Protein AF-A0A354V202-F1 (afdb_monomer_lite)

Sequence (113 aa):
MMKPSIPHPLRVAAVTTPAVGIFWCVGEVLVIDRSTLDQAETYGDCITLAAGHYERWPEWQALGTARLVAKLYPGCSSSTEYDEWPSGRVVFETPAPHASAPIAALEPHRRCP

Structure (mmCIF, N/CA/C/O backbone):
data_AF-A0A354V202-F1
#
_entry.id   AF-A0A354V202-F1
#
loop_
_atom_site.group_PDB
_atom_site.id
_atom_site.type_symbol
_atom_site.label_atom_id
_atom_site.label_alt_id
_atom_site.label_comp_id
_atom_site.label_asym_id
_atom_site.label_entity_id
_atom_site.label_seq_id
_atom_site.pdbx_PDB_ins_code
_atom_site.Cartn_x
_atom_site.Cartn_y
_atom_site.Cartn_z
_atom_site.occupancy
_atom_site.B_iso_or_equiv
_atom_site.auth_seq_id
_atom_site.auth_comp_id
_atom_site.auth_asym_id
_atom_site.auth_atom_id
_atom_site.pdbx_PDB_model_num
ATOM 1 N N . MET A 1 1 ? 23.931 -37.905 18.016 1.00 53.06 1 MET A N 1
ATOM 2 C CA . MET A 1 1 ? 24.558 -36.615 18.380 1.00 53.06 1 MET A CA 1
ATOM 3 C C . MET A 1 1 ? 23.654 -35.491 17.875 1.00 53.06 1 MET A C 1
ATOM 5 O O . MET A 1 1 ? 23.683 -35.202 16.688 1.00 53.06 1 MET A O 1
ATOM 9 N N . MET A 1 2 ? 22.773 -34.941 18.717 1.00 46.78 2 MET A N 1
ATOM 10 C CA . MET A 1 2 ? 21.887 -33.830 18.331 1.00 46.78 2 MET A CA 1
ATOM 11 C C . MET A 1 2 ? 22.617 -32.505 18.573 1.00 46.78 2 MET A C 1
ATOM 13 O O . MET A 1 2 ? 23.112 -32.274 19.674 1.00 46.78 2 MET A O 1
ATOM 17 N N . LYS A 1 3 ? 22.734 -31.661 17.542 1.00 41.41 3 LYS A N 1
ATOM 18 C CA . LYS A 1 3 ? 23.254 -30.293 17.686 1.00 41.41 3 LYS A CA 1
ATOM 19 C C . LYS A 1 3 ? 22.207 -29.449 18.426 1.00 41.41 3 LYS A C 1
ATOM 21 O O . LYS A 1 3 ? 21.048 -29.481 18.013 1.00 41.41 3 LYS A O 1
ATOM 26 N N . PRO A 1 4 ? 22.570 -28.692 19.473 1.00 48.41 4 PRO A N 1
ATOM 27 C CA . PRO A 1 4 ? 21.633 -27.770 20.097 1.00 48.41 4 PRO A CA 1
ATOM 28 C C . PRO A 1 4 ? 21.285 -26.653 19.105 1.00 48.41 4 PRO A C 1
ATOM 30 O O . PRO A 1 4 ? 22.169 -25.986 18.568 1.00 48.41 4 PRO A O 1
ATOM 33 N N . SER A 1 5 ? 19.989 -26.474 18.845 1.00 58.06 5 SER A N 1
ATOM 34 C CA . SER A 1 5 ? 19.469 -25.324 18.108 1.00 58.06 5 SER A CA 1
ATOM 35 C C . SER A 1 5 ? 19.579 -24.098 19.008 1.00 58.06 5 SER A C 1
ATOM 37 O O . SER A 1 5 ? 18.887 -24.010 20.020 1.00 58.06 5 SER A O 1
ATOM 39 N N . ILE A 1 6 ? 20.466 -23.168 18.662 1.00 61.19 6 ILE A N 1
ATOM 40 C CA . ILE A 1 6 ? 20.561 -21.869 19.333 1.00 61.19 6 ILE A CA 1
ATOM 41 C C . ILE A 1 6 ? 19.272 -21.105 18.992 1.00 61.19 6 ILE A C 1
ATOM 43 O O . ILE A 1 6 ? 19.010 -20.903 17.803 1.00 61.19 6 ILE A O 1
ATOM 47 N N . PRO A 1 7 ? 18.439 -20.700 19.969 1.00 55.78 7 PRO A N 1
ATOM 48 C CA . PRO A 1 7 ? 17.296 -19.850 19.676 1.00 55.78 7 PRO A CA 1
ATOM 49 C C . PRO A 1 7 ? 17.814 -18.543 19.076 1.00 55.78 7 PRO A C 1
ATOM 51 O O . PRO A 1 7 ? 18.656 -17.863 19.665 1.00 55.78 7 PRO A O 1
ATOM 54 N N . HIS A 1 8 ? 17.339 -18.224 17.872 1.00 55.88 8 HIS A N 1
ATOM 55 C CA . HIS A 1 8 ? 17.620 -16.948 17.230 1.00 55.88 8 HIS A CA 1
ATOM 56 C C . HIS A 1 8 ? 17.137 -15.851 18.191 1.00 55.88 8 HIS A C 1
ATOM 58 O O . HIS A 1 8 ? 15.967 -15.901 18.586 1.00 55.88 8 HIS A O 1
ATOM 64 N N . PRO A 1 9 ? 17.993 -14.914 18.640 1.00 56.72 9 PRO A N 1
ATOM 65 C CA . PRO A 1 9 ? 17.546 -13.872 19.548 1.00 56.72 9 PRO A CA 1
ATOM 66 C C . PRO A 1 9 ? 16.407 -13.125 18.858 1.00 56.72 9 PRO A C 1
ATOM 68 O O . PRO A 1 9 ? 16.578 -12.616 17.748 1.00 56.72 9 PRO A O 1
ATOM 71 N N . LEU A 1 10 ? 15.234 -13.106 19.495 1.00 57.03 10 LEU A N 1
ATOM 72 C CA . LEU A 1 10 ? 14.128 -12.263 19.066 1.00 57.03 10 LEU A CA 1
ATOM 73 C C . LEU A 1 10 ? 14.659 -10.833 19.076 1.00 57.03 10 LEU A C 1
ATOM 75 O O . LEU A 1 10 ? 14.900 -10.243 20.129 1.00 57.03 10 LEU A O 1
ATOM 79 N N . ARG A 1 11 ? 14.937 -10.309 17.884 1.00 64.31 11 ARG A N 1
ATOM 80 C CA . ARG A 1 11 ? 15.352 -8.928 17.696 1.00 64.31 11 ARG A CA 1
ATOM 81 C C . ARG A 1 11 ? 14.225 -8.075 18.271 1.00 64.31 11 ARG A C 1
ATOM 83 O O . ARG A 1 11 ? 13.099 -8.167 17.789 1.00 64.31 11 ARG A O 1
ATOM 90 N N . VAL A 1 12 ? 14.512 -7.286 19.309 1.00 55.22 12 VAL A N 1
ATOM 91 C CA . VAL A 1 12 ? 13.571 -6.277 19.810 1.00 55.22 12 VAL A CA 1
ATOM 92 C C . VAL A 1 12 ? 13.365 -5.298 18.661 1.00 55.22 12 VAL A C 1
ATOM 94 O O . VAL A 1 12 ? 14.224 -4.463 18.374 1.00 55.22 12 VAL A O 1
ATOM 97 N N . ALA A 1 13 ? 12.276 -5.487 17.919 1.00 61.28 13 ALA A N 1
ATOM 98 C CA . ALA A 1 13 ? 11.864 -4.555 16.892 1.00 61.28 13 ALA A CA 1
ATOM 99 C C . ALA A 1 13 ? 11.627 -3.205 17.574 1.00 61.28 13 ALA A C 1
ATOM 101 O O . ALA A 1 13 ? 11.018 -3.146 18.644 1.00 61.28 13 ALA A O 1
ATOM 102 N N . ALA A 1 14 ? 12.143 -2.126 16.984 1.00 65.25 14 ALA A N 1
ATOM 103 C CA . ALA A 1 14 ? 11.818 -0.783 17.442 1.00 65.25 14 ALA A CA 1
ATOM 104 C C . ALA A 1 14 ? 10.290 -0.631 17.511 1.00 65.25 14 ALA A C 1
ATOM 106 O O . ALA A 1 14 ? 9.581 -1.173 16.658 1.00 65.25 14 ALA A O 1
ATOM 107 N N . VAL A 1 15 ? 9.785 0.089 18.517 1.00 60.84 15 VAL A N 1
ATOM 108 C CA . VAL A 1 15 ? 8.351 0.386 18.616 1.00 60.84 15 VAL A CA 1
ATOM 109 C C . VAL A 1 15 ? 7.963 1.160 17.360 1.00 60.84 15 VAL A C 1
ATOM 111 O O . VAL A 1 15 ? 8.387 2.297 17.164 1.00 60.84 15 VAL A O 1
ATOM 114 N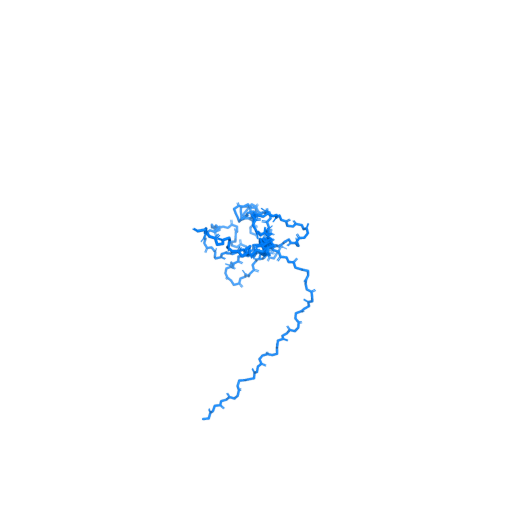 N . THR A 1 16 ? 7.210 0.512 16.478 1.00 76.94 16 THR A N 1
ATOM 115 C CA . THR A 1 16 ? 6.675 1.129 15.267 1.00 76.94 16 THR A CA 1
ATOM 116 C C . THR A 1 16 ? 5.218 1.473 15.511 1.00 76.94 16 THR A C 1
ATOM 118 O O . THR A 1 16 ? 4.491 0.706 16.144 1.00 76.94 16 THR A O 1
ATOM 121 N N . THR A 1 17 ? 4.782 2.634 15.020 1.00 88.88 17 THR A N 1
ATOM 122 C CA . THR A 1 17 ? 3.362 2.989 15.029 1.00 88.88 17 THR A CA 1
ATOM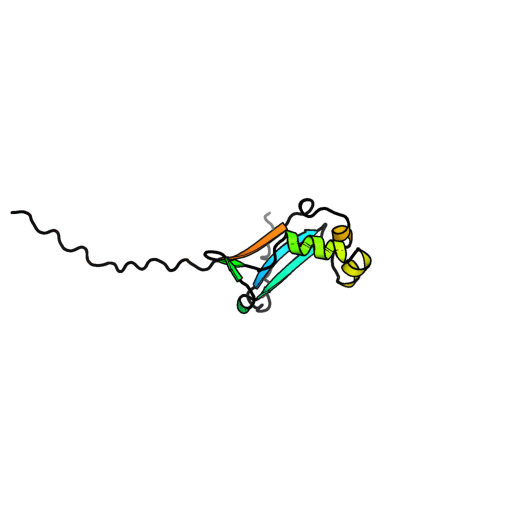 123 C C . THR A 1 17 ? 2.574 1.902 14.290 1.00 88.88 17 THR A C 1
ATOM 125 O O . THR A 1 17 ? 2.964 1.555 13.160 1.00 88.88 17 THR A O 1
ATOM 128 N N . PRO A 1 18 ? 1.492 1.367 14.891 1.00 91.62 18 PRO A N 1
ATOM 129 C CA . PRO A 1 18 ? 0.616 0.410 14.231 1.00 91.62 18 PRO A CA 1
ATOM 130 C C . PRO A 1 18 ? 0.124 0.946 12.886 1.00 91.62 18 PRO A C 1
ATOM 132 O O . PRO A 1 18 ? -0.182 2.133 12.746 1.00 91.62 18 PRO A O 1
ATOM 135 N N . ALA A 1 19 ? 0.076 0.074 11.887 1.00 94.31 19 ALA A N 1
ATOM 136 C CA . ALA A 1 19 ? -0.298 0.444 10.533 1.00 94.31 19 ALA A CA 1
ATOM 137 C C . ALA A 1 19 ? -0.931 -0.722 9.790 1.00 94.31 19 ALA A C 1
ATOM 139 O O . ALA A 1 19 ? -0.668 -1.889 10.082 1.00 94.31 19 ALA A O 1
ATOM 140 N N . VAL A 1 20 ? -1.715 -0.352 8.790 1.00 95.50 20 VAL A N 1
ATOM 141 C CA . VAL A 1 20 ? -2.352 -1.241 7.822 1.00 95.50 20 VAL A CA 1
ATOM 142 C C . VAL A 1 20 ? -1.833 -0.894 6.437 1.00 95.50 20 VAL A C 1
ATOM 144 O O . VAL A 1 20 ? -1.257 0.178 6.227 1.00 95.50 20 VAL A O 1
ATOM 147 N N . GLY A 1 21 ? -1.993 -1.801 5.483 1.00 94.62 21 GLY A N 1
ATOM 148 C CA . GLY A 1 21 ? -1.382 -1.587 4.184 1.00 94.62 21 GLY A CA 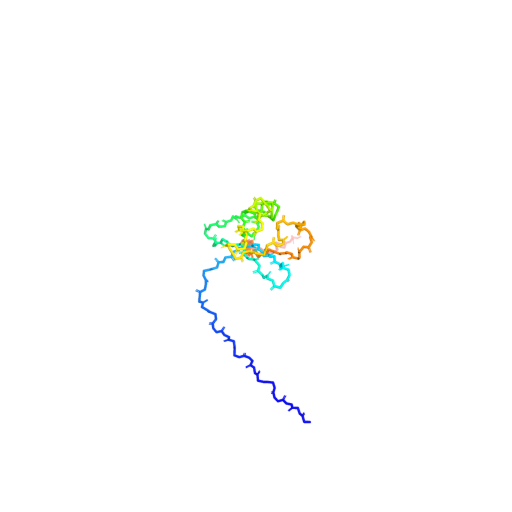1
ATOM 149 C C . GLY A 1 21 ? -1.520 -2.740 3.220 1.00 94.62 21 GLY A C 1
ATOM 150 O O . GLY A 1 21 ? -2.055 -3.800 3.544 1.00 94.62 21 GLY A O 1
ATOM 151 N N . ILE A 1 22 ? -0.988 -2.508 2.033 1.00 93.62 22 ILE A N 1
ATOM 152 C CA . ILE A 1 22 ? -0.834 -3.502 0.986 1.00 93.62 22 ILE A CA 1
ATOM 153 C C . ILE A 1 22 ? 0.650 -3.811 0.853 1.00 93.62 22 ILE A C 1
ATOM 155 O O . ILE A 1 22 ? 1.502 -2.925 0.969 1.00 93.62 22 ILE A O 1
ATOM 159 N N . PHE A 1 23 ? 0.959 -5.072 0.591 1.00 93.69 23 PHE A N 1
ATOM 160 C CA . PHE A 1 23 ? 2.296 -5.480 0.211 1.00 93.69 23 PHE A CA 1
ATOM 161 C C . PHE A 1 23 ? 2.278 -6.308 -1.070 1.00 93.69 23 PHE A C 1
ATOM 163 O O . PHE A 1 23 ? 1.325 -7.034 -1.354 1.00 93.69 23 PHE A O 1
ATOM 170 N N . TRP A 1 24 ? 3.373 -6.214 -1.815 1.00 93.38 24 TRP A N 1
ATOM 171 C CA . TRP A 1 24 ? 3.633 -6.985 -3.025 1.00 93.38 24 TRP A CA 1
ATOM 172 C C . TRP A 1 24 ? 5.028 -7.589 -2.929 1.00 93.38 24 TRP A C 1
ATOM 174 O O . TRP A 1 24 ? 5.966 -6.906 -2.514 1.00 93.38 24 TRP A O 1
ATOM 184 N N . CYS A 1 25 ? 5.180 -8.845 -3.337 1.00 94.12 25 CYS A N 1
ATOM 185 C CA . CYS A 1 25 ? 6.497 -9.426 -3.566 1.00 94.12 25 CYS A CA 1
ATOM 186 C C . CYS A 1 25 ? 6.779 -9.396 -5.069 1.00 94.12 25 CYS A C 1
ATOM 188 O O . CYS A 1 25 ? 6.196 -10.165 -5.831 1.00 94.12 25 CYS A O 1
ATOM 190 N N . VAL A 1 26 ? 7.645 -8.477 -5.491 1.00 92.38 26 VAL A N 1
ATOM 191 C CA . VAL A 1 26 ? 8.007 -8.272 -6.895 1.00 92.38 26 VAL A CA 1
ATOM 192 C C . VAL A 1 26 ? 9.450 -8.731 -7.084 1.00 92.38 26 VAL A C 1
ATOM 194 O O . VAL A 1 26 ? 10.399 -8.073 -6.652 1.00 92.38 26 VAL A O 1
ATOM 197 N N . GLY A 1 27 ? 9.621 -9.901 -7.692 1.00 88.81 27 GLY A N 1
ATOM 198 C CA . GLY A 1 27 ? 10.890 -10.624 -7.691 1.00 88.81 27 GLY A CA 1
ATOM 199 C C . GLY A 1 27 ? 11.298 -10.984 -6.261 1.00 88.81 27 GLY A C 1
ATOM 200 O O . GLY A 1 27 ? 10.560 -11.664 -5.556 1.00 88.81 27 GLY A O 1
ATOM 201 N N . GLU A 1 28 ? 12.459 -10.496 -5.824 1.00 89.31 28 GLU A N 1
ATOM 202 C CA . GLU A 1 28 ? 12.957 -10.660 -4.446 1.00 89.31 28 GLU A CA 1
ATOM 203 C C . GLU A 1 28 ? 12.726 -9.411 -3.572 1.00 89.31 28 GLU A C 1
ATOM 205 O O . GLU A 1 28 ? 13.259 -9.306 -2.467 1.00 89.31 28 GLU A O 1
ATOM 210 N N . VAL A 1 29 ? 11.950 -8.436 -4.059 1.00 91.19 29 VAL A N 1
ATOM 211 C CA . VAL A 1 29 ? 11.717 -7.160 -3.374 1.00 91.19 29 VAL A CA 1
ATOM 212 C C . VAL A 1 29 ? 10.317 -7.129 -2.767 1.00 91.19 29 VAL A C 1
ATOM 214 O O . VAL A 1 29 ? 9.316 -7.232 -3.475 1.00 91.19 29 VAL A O 1
ATOM 217 N N . LEU A 1 30 ? 10.249 -6.917 -1.449 1.00 92.44 30 LEU A N 1
ATOM 218 C CA . LEU A 1 30 ? 8.999 -6.651 -0.741 1.00 92.44 30 LEU A CA 1
ATOM 219 C C . LEU A 1 30 ? 8.686 -5.153 -0.788 1.00 92.44 30 LEU A C 1
ATOM 221 O O . LEU A 1 30 ? 9.371 -4.344 -0.159 1.00 92.44 30 LEU A O 1
ATOM 225 N N . VAL A 1 31 ? 7.632 -4.794 -1.511 1.00 91.81 31 VAL A N 1
ATOM 226 C CA . VAL A 1 31 ? 7.122 -3.424 -1.583 1.00 91.81 31 VAL A CA 1
ATOM 227 C C . VAL A 1 31 ? 5.956 -3.281 -0.617 1.00 91.81 31 VAL A C 1
ATOM 229 O O . VAL A 1 31 ? 5.057 -4.118 -0.619 1.00 91.81 31 VAL A O 1
ATOM 232 N N . ILE A 1 32 ? 5.967 -2.230 0.207 1.00 92.06 32 ILE A N 1
ATOM 233 C CA . ILE A 1 32 ? 4.944 -1.983 1.229 1.00 92.06 32 ILE A CA 1
ATOM 234 C C . ILE A 1 32 ? 4.394 -0.571 1.051 1.00 92.06 32 ILE A C 1
ATOM 236 O O . ILE A 1 32 ? 5.132 0.405 1.169 1.00 92.06 32 ILE A O 1
ATOM 240 N N . ASP A 1 33 ? 3.087 -0.480 0.841 1.00 91.19 33 ASP A N 1
ATOM 241 C CA . ASP A 1 33 ? 2.321 0.756 0.939 1.00 91.19 33 ASP A CA 1
ATOM 242 C C . ASP A 1 33 ? 1.492 0.704 2.222 1.00 91.19 33 ASP A C 1
ATOM 244 O O . ASP A 1 33 ? 0.693 -0.212 2.418 1.00 91.19 33 ASP A O 1
ATOM 248 N N . ARG A 1 34 ? 1.726 1.644 3.140 1.00 93.25 34 ARG A N 1
ATOM 249 C CA . ARG A 1 34 ? 1.137 1.619 4.485 1.00 93.25 34 ARG A CA 1
ATOM 250 C C . ARG A 1 34 ? 0.619 2.981 4.909 1.00 93.25 34 ARG A C 1
ATOM 252 O O . ARG A 1 34 ? 1.207 4.005 4.579 1.00 93.25 34 ARG A O 1
ATOM 259 N N . SER A 1 35 ? -0.417 2.951 5.737 1.00 92.69 35 SER A N 1
ATOM 260 C CA . SER A 1 35 ? -0.971 4.102 6.446 1.00 92.69 35 SER A CA 1
ATOM 261 C C . SER A 1 35 ? -1.085 3.766 7.933 1.00 92.69 35 SER A C 1
ATOM 263 O O . SER A 1 35 ? -1.309 2.607 8.300 1.00 92.69 35 SER A O 1
ATOM 265 N N . THR A 1 36 ? -0.867 4.747 8.806 1.00 94.19 36 THR A N 1
ATOM 266 C CA . THR A 1 36 ? -1.072 4.566 10.249 1.00 94.19 36 THR A CA 1
ATOM 267 C C . THR A 1 36 ? -2.559 4.408 10.561 1.00 94.19 36 THR A C 1
ATOM 269 O O . THR A 1 36 ? -3.410 4.803 9.768 1.00 94.19 36 THR A O 1
ATOM 272 N N . LEU A 1 37 ? -2.898 3.799 11.704 1.00 93.25 37 LEU A N 1
ATOM 273 C CA . LEU A 1 37 ? -4.305 3.509 12.029 1.00 93.25 37 LEU A CA 1
ATOM 274 C C . LEU A 1 37 ? -5.196 4.762 12.086 1.00 93.25 37 LEU A C 1
ATOM 276 O O . LEU A 1 37 ? -6.375 4.670 11.771 1.00 93.25 37 LEU A O 1
ATOM 280 N N . ASP A 1 38 ? -4.646 5.920 12.454 1.00 91.88 38 ASP A N 1
ATOM 281 C CA . ASP A 1 38 ? -5.345 7.212 12.498 1.00 91.88 38 ASP A CA 1
ATOM 282 C C . ASP A 1 38 ? -5.607 7.824 11.111 1.00 91.88 38 ASP A C 1
ATOM 284 O O . ASP A 1 38 ? -6.471 8.684 10.971 1.00 91.88 38 ASP A O 1
ATOM 288 N N . GLN A 1 39 ? -4.873 7.376 10.091 1.00 92.62 39 GLN A N 1
ATOM 289 C CA . GLN A 1 39 ? -4.988 7.813 8.695 1.00 92.62 39 GLN A CA 1
ATOM 290 C C . GLN A 1 39 ? -5.644 6.750 7.800 1.00 92.62 39 GLN A C 1
ATOM 292 O O . GLN A 1 39 ? -5.728 6.918 6.582 1.00 92.62 39 GLN A O 1
ATOM 297 N N . ALA A 1 40 ? -6.017 5.612 8.377 1.00 93.88 40 ALA A N 1
ATOM 298 C CA . ALA A 1 40 ? -6.633 4.495 7.684 1.00 93.88 40 ALA A CA 1
ATOM 299 C C . ALA A 1 40 ? -8.166 4.589 7.733 1.00 93.88 40 ALA A C 1
ATOM 301 O O . ALA A 1 40 ? -8.737 5.388 8.473 1.00 93.88 40 ALA A O 1
ATOM 302 N N . GLU A 1 41 ? -8.838 3.759 6.939 1.00 93.38 41 GLU A N 1
ATOM 303 C CA . GLU A 1 41 ? -10.294 3.768 6.806 1.00 93.38 41 GLU A CA 1
ATOM 304 C C . GLU A 1 41 ? -10.928 2.534 7.442 1.00 93.38 41 GLU A C 1
ATOM 306 O O . GLU A 1 41 ? -10.348 1.448 7.458 1.00 93.38 41 GLU A O 1
ATOM 311 N N . THR A 1 42 ? -12.148 2.688 7.953 1.00 93.25 42 THR A N 1
ATOM 312 C CA . THR A 1 42 ? -12.955 1.565 8.436 1.00 93.25 42 THR A CA 1
ATOM 313 C C . THR A 1 42 ? -13.604 0.834 7.263 1.00 93.25 42 THR A C 1
ATOM 315 O O . THR A 1 42 ? -14.207 1.451 6.387 1.00 93.25 42 THR A O 1
ATOM 318 N N . TYR A 1 43 ? -13.536 -0.492 7.283 1.00 89.62 43 TYR A N 1
ATOM 319 C CA . TYR A 1 43 ? -14.179 -1.385 6.333 1.00 89.62 43 TYR A CA 1
ATOM 320 C C . TYR A 1 43 ? -14.850 -2.540 7.088 1.00 89.62 43 TYR A C 1
ATOM 322 O O . TYR A 1 43 ? -14.200 -3.504 7.486 1.00 89.62 43 TYR A O 1
ATOM 330 N N . GLY A 1 44 ? -16.162 -2.433 7.317 1.00 90.12 44 GLY A N 1
ATOM 331 C CA . GLY A 1 44 ? -16.884 -3.388 8.165 1.00 90.12 44 GLY A CA 1
ATOM 332 C C . GLY A 1 44 ? -16.302 -3.418 9.581 1.00 90.12 44 GLY A C 1
ATOM 333 O O . GLY A 1 44 ? -16.179 -2.371 10.213 1.00 90.12 44 GLY A O 1
ATOM 334 N N . ASP A 1 45 ? -15.902 -4.605 10.037 1.00 91.12 45 ASP A N 1
ATOM 335 C CA . ASP A 1 45 ? -15.297 -4.837 11.355 1.00 91.12 45 ASP A CA 1
ATOM 336 C C . ASP A 1 45 ? -13.755 -4.773 11.330 1.00 91.12 45 ASP A C 1
ATOM 338 O O . ASP A 1 45 ? -13.076 -5.372 12.167 1.00 91.12 45 ASP A O 1
ATOM 342 N N . CYS A 1 46 ? -13.154 -4.080 10.359 1.00 93.00 46 CYS A N 1
ATOM 343 C CA . CYS A 1 46 ? -11.712 -3.852 10.340 1.00 93.00 46 CYS A CA 1
ATOM 344 C C . CYS A 1 46 ? -11.332 -2.432 9.911 1.00 93.00 46 CYS A C 1
ATOM 346 O O . CYS A 1 46 ? -12.124 -1.682 9.349 1.00 93.00 46 CYS A O 1
ATOM 348 N N . ILE A 1 47 ? -10.087 -2.059 10.190 1.00 94.06 47 ILE A N 1
ATOM 349 C CA . ILE A 1 47 ? -9.420 -0.866 9.675 1.00 94.06 47 ILE A CA 1
ATOM 350 C C . ILE A 1 47 ? -8.468 -1.318 8.562 1.00 94.06 47 ILE A C 1
ATOM 352 O O . ILE A 1 47 ? -7.722 -2.291 8.717 1.00 94.06 47 ILE A O 1
ATOM 356 N N . THR A 1 48 ? -8.487 -0.629 7.425 1.00 94.56 48 THR A N 1
ATOM 357 C CA . THR A 1 48 ? -7.716 -0.969 6.229 1.00 94.56 48 THR A CA 1
ATOM 358 C C . THR A 1 48 ? -7.171 0.272 5.528 1.00 94.56 48 THR A C 1
ATOM 360 O O . THR A 1 48 ? -7.607 1.397 5.765 1.00 94.56 48 THR A O 1
ATOM 363 N N . LEU A 1 49 ? -6.181 0.075 4.658 1.00 91.75 49 LEU A N 1
ATOM 364 C CA . LEU A 1 49 ? -5.704 1.143 3.790 1.00 91.75 49 LEU A CA 1
ATOM 365 C C . LEU A 1 49 ? -6.799 1.501 2.775 1.00 91.75 49 LEU A C 1
ATOM 367 O O . LEU A 1 49 ? -7.267 0.614 2.056 1.00 91.75 49 LEU A O 1
ATOM 371 N N . ALA A 1 50 ? -7.141 2.790 2.709 1.00 85.12 50 ALA A N 1
ATOM 372 C CA . ALA A 1 50 ? -8.132 3.354 1.791 1.00 85.12 50 ALA A CA 1
ATOM 373 C C . ALA A 1 50 ? -7.880 2.948 0.332 1.00 85.12 50 ALA A C 1
ATOM 375 O O . ALA A 1 50 ? -8.763 2.454 -0.361 1.00 85.12 50 ALA A O 1
ATOM 376 N N . ALA A 1 51 ? -6.629 3.106 -0.111 1.00 83.56 51 ALA A N 1
ATOM 377 C CA . ALA A 1 51 ? -6.243 2.817 -1.481 1.00 83.56 51 ALA A CA 1
ATOM 378 C C . ALA A 1 51 ? -6.366 1.323 -1.811 1.00 83.56 51 ALA A C 1
ATOM 380 O O . ALA A 1 51 ? -6.006 0.450 -1.013 1.00 83.56 51 ALA A O 1
ATOM 381 N N . GLY A 1 52 ? -6.845 1.029 -3.016 1.00 80.19 52 GLY A N 1
ATOM 382 C CA . GLY A 1 52 ? -6.967 -0.317 -3.567 1.00 80.19 52 GLY A CA 1
ATOM 383 C C . GLY A 1 52 ? -5.695 -0.809 -4.265 1.00 80.19 52 GLY A C 1
ATOM 384 O O . GLY A 1 52 ? -4.868 -0.028 -4.734 1.00 80.19 52 GLY A O 1
ATOM 385 N N . HIS A 1 53 ? -5.563 -2.133 -4.412 1.00 79.00 53 HIS A N 1
ATOM 386 C CA . HIS A 1 53 ? -4.486 -2.743 -5.209 1.00 79.00 53 HIS A CA 1
ATOM 387 C C . HIS A 1 53 ? -4.510 -2.249 -6.667 1.00 79.00 53 HIS A C 1
ATOM 389 O O . HIS A 1 53 ? -3.477 -1.884 -7.227 1.00 79.00 53 HIS A O 1
ATOM 395 N N . TYR A 1 54 ? -5.718 -2.170 -7.234 1.00 78.94 54 TYR A N 1
ATOM 396 C CA . TYR A 1 54 ? -5.984 -1.721 -8.602 1.00 78.94 54 TYR A CA 1
ATOM 397 C C . TYR A 1 54 ? -5.776 -0.221 -8.825 1.00 78.94 54 TYR A C 1
ATOM 399 O O . TYR A 1 54 ? -5.751 0.213 -9.968 1.00 78.94 54 TYR A O 1
ATOM 407 N N . GLU A 1 55 ? -5.615 0.571 -7.767 1.00 85.62 55 GLU A N 1
ATOM 408 C CA . GLU A 1 55 ? -5.302 1.998 -7.888 1.00 85.62 55 GLU A CA 1
ATOM 409 C C . GLU A 1 55 ? -3.786 2.209 -7.886 1.00 85.62 55 GLU A C 1
ATOM 411 O O . GLU A 1 55 ? -3.246 2.909 -8.739 1.00 85.62 55 GLU A O 1
ATOM 416 N N . ARG A 1 56 ? -3.069 1.528 -6.981 1.00 87.88 56 ARG A N 1
ATOM 417 C CA . ARG A 1 56 ? -1.620 1.716 -6.812 1.00 87.88 56 ARG A CA 1
ATOM 418 C C . ARG A 1 56 ? -0.782 1.118 -7.933 1.00 87.88 56 ARG A C 1
ATOM 420 O O . ARG A 1 56 ? 0.224 1.714 -8.315 1.00 87.88 56 ARG A O 1
ATOM 427 N N . TRP A 1 57 ? -1.178 -0.028 -8.485 1.00 89.25 57 TRP A N 1
ATOM 428 C CA . TRP A 1 57 ? -0.389 -0.662 -9.545 1.00 89.25 57 TRP A CA 1
ATOM 429 C C . TRP A 1 57 ? -0.350 0.166 -10.846 1.00 89.25 57 TRP A C 1
ATOM 431 O O . TRP A 1 57 ? 0.751 0.434 -11.337 1.00 89.25 57 TRP A O 1
ATOM 441 N N . PRO A 1 58 ? -1.483 0.675 -11.376 1.00 90.19 58 PRO A N 1
ATOM 442 C CA . PRO A 1 58 ? -1.463 1.553 -12.548 1.00 90.19 58 PRO A CA 1
ATOM 443 C C . PRO A 1 58 ? -0.709 2.866 -12.317 1.00 90.19 58 PRO A C 1
ATOM 445 O O . PRO A 1 58 ? -0.034 3.355 -13.223 1.00 90.19 58 PRO A O 1
ATOM 448 N N . GLU A 1 59 ? -0.761 3.430 -11.105 1.00 90.38 59 GLU A N 1
ATOM 449 C CA . GLU A 1 59 ? 0.046 4.604 -10.751 1.00 90.38 59 GLU A CA 1
ATOM 450 C C . GLU A 1 59 ? 1.547 4.320 -10.890 1.00 90.38 59 GLU A C 1
ATOM 452 O O . GLU A 1 59 ? 2.294 5.154 -11.405 1.00 90.38 59 GLU A O 1
ATOM 457 N N . TRP A 1 60 ? 2.006 3.139 -10.468 1.00 89.62 60 TRP A N 1
ATOM 458 C CA . TRP A 1 60 ? 3.403 2.732 -10.622 1.00 89.62 60 TRP A CA 1
ATOM 459 C C . TRP A 1 60 ? 3.776 2.502 -12.082 1.00 89.62 60 TRP A C 1
ATOM 461 O O . TRP A 1 60 ? 4.838 2.956 -12.514 1.00 89.62 60 TRP A O 1
ATOM 471 N N . GLN A 1 61 ? 2.889 1.881 -12.859 1.00 90.81 61 GLN A N 1
ATOM 472 C CA . GLN A 1 61 ? 3.080 1.723 -14.299 1.00 90.81 61 GLN A CA 1
ATOM 473 C C . GLN A 1 61 ? 3.236 3.074 -15.002 1.00 90.81 61 GLN A C 1
ATOM 475 O O . GLN A 1 61 ? 4.179 3.266 -15.773 1.00 90.81 61 GLN A O 1
ATOM 480 N N . ALA A 1 62 ? 2.398 4.052 -14.653 1.00 92.25 62 ALA A N 1
ATOM 481 C CA . ALA A 1 62 ? 2.446 5.398 -15.213 1.00 92.25 62 ALA A CA 1
ATOM 482 C C . ALA A 1 62 ? 3.733 6.176 -14.870 1.00 92.25 62 ALA A C 1
ATOM 484 O O . ALA A 1 62 ? 4.117 7.085 -15.607 1.00 92.25 62 ALA A O 1
ATOM 485 N N . LEU A 1 63 ? 4.431 5.841 -13.775 1.00 91.25 63 LEU A N 1
ATOM 486 C CA . LEU A 1 63 ? 5.718 6.466 -13.438 1.00 91.25 63 LEU A CA 1
ATOM 487 C C . LEU A 1 63 ? 6.846 6.049 -14.397 1.00 91.25 63 LEU A C 1
ATOM 489 O O . LEU A 1 63 ? 7.797 6.815 -14.574 1.00 91.25 63 LEU A O 1
ATOM 493 N N . GLY A 1 64 ? 6.748 4.859 -14.998 1.00 91.12 64 GLY A N 1
ATOM 494 C CA . GLY A 1 64 ? 7.788 4.267 -15.836 1.00 91.12 64 GLY A CA 1
ATOM 495 C C . GLY A 1 64 ? 9.022 3.788 -15.056 1.00 91.12 64 GLY A C 1
ATOM 496 O O . GLY A 1 64 ? 9.289 4.193 -13.920 1.00 91.12 64 GLY A O 1
ATOM 497 N N . THR A 1 65 ? 9.823 2.925 -15.690 1.00 92.12 65 THR A N 1
ATOM 498 C CA . THR A 1 65 ? 10.949 2.209 -15.061 1.00 92.12 65 THR A CA 1
ATOM 499 C C . THR A 1 65 ? 11.946 3.137 -14.361 1.00 92.12 65 THR A C 1
ATOM 501 O O . THR A 1 65 ? 12.306 2.906 -13.208 1.00 92.12 65 THR A O 1
ATOM 504 N N . ALA A 1 66 ? 12.377 4.214 -15.028 1.00 90.88 66 ALA A N 1
ATOM 505 C CA . ALA A 1 66 ? 13.410 5.108 -14.501 1.00 90.88 66 ALA A CA 1
ATOM 506 C C . ALA A 1 66 ? 12.985 5.785 -13.187 1.00 90.88 66 ALA A C 1
ATOM 508 O O . ALA A 1 66 ? 13.778 5.906 -12.252 1.00 90.88 66 ALA A O 1
ATOM 509 N N . ARG A 1 67 ? 11.718 6.201 -13.091 1.00 90.25 67 ARG A N 1
ATOM 510 C CA . ARG A 1 67 ? 11.196 6.905 -11.916 1.00 90.25 67 ARG A CA 1
ATOM 511 C C . ARG A 1 67 ? 10.853 5.953 -10.774 1.00 90.25 67 ARG A C 1
ATOM 513 O O . ARG A 1 67 ? 10.980 6.353 -9.619 1.00 90.25 67 ARG A O 1
ATOM 520 N N . LEU A 1 68 ? 10.461 4.715 -11.080 1.00 91.38 68 LEU A N 1
ATOM 521 C CA . LEU A 1 68 ? 10.310 3.659 -10.078 1.00 91.38 68 LEU A CA 1
ATOM 522 C C . LEU A 1 68 ? 11.648 3.346 -9.413 1.00 91.38 68 LEU A C 1
ATOM 524 O O . LEU A 1 68 ? 11.748 3.448 -8.193 1.00 91.38 68 LEU A O 1
ATOM 528 N N . VAL A 1 69 ? 12.693 3.092 -10.205 1.00 90.19 69 VAL A N 1
ATOM 529 C CA . VAL A 1 69 ? 14.039 2.808 -9.680 1.00 90.19 69 VAL A CA 1
ATOM 530 C C . VAL A 1 69 ? 14.570 3.979 -8.849 1.00 90.19 69 VAL A C 1
ATOM 532 O O . VAL A 1 69 ? 15.102 3.765 -7.763 1.00 90.19 69 VAL A O 1
ATOM 535 N N . ALA A 1 70 ? 14.357 5.225 -9.289 1.00 90.00 70 ALA A N 1
ATOM 536 C CA . ALA A 1 70 ? 14.740 6.416 -8.522 1.00 90.00 70 ALA A CA 1
ATOM 537 C C . ALA A 1 70 ? 14.027 6.528 -7.159 1.00 90.00 70 ALA A C 1
ATOM 539 O O . ALA A 1 70 ? 14.560 7.121 -6.225 1.00 90.00 70 ALA A O 1
ATOM 540 N N . LYS A 1 71 ? 12.825 5.955 -7.040 1.00 86.38 71 LYS A N 1
ATOM 541 C CA . LYS A 1 71 ? 12.043 5.865 -5.800 1.00 86.38 71 LYS A CA 1
ATOM 542 C C . LYS A 1 71 ? 12.269 4.550 -5.040 1.00 86.38 71 LYS A C 1
ATOM 544 O O . LYS A 1 71 ? 11.547 4.287 -4.085 1.00 86.38 71 LYS A O 1
ATOM 549 N N . LEU A 1 72 ? 13.258 3.748 -5.450 1.00 86.88 72 LEU A N 1
ATOM 550 C CA . LEU A 1 72 ? 13.574 2.429 -4.891 1.00 86.88 72 LEU A CA 1
ATOM 551 C C . LEU A 1 72 ? 12.445 1.393 -5.045 1.00 86.88 72 LEU A C 1
ATOM 553 O O . LEU A 1 72 ? 12.396 0.414 -4.305 1.00 86.88 72 LEU A O 1
ATOM 557 N N . TYR A 1 73 ? 11.563 1.584 -6.028 1.00 89.31 73 TYR A N 1
ATOM 558 C CA . TYR A 1 73 ? 10.597 0.571 -6.440 1.00 89.31 73 TYR A CA 1
ATOM 559 C C . TYR A 1 73 ? 11.188 -0.351 -7.522 1.00 89.31 73 TYR A C 1
ATOM 561 O O . TYR A 1 73 ? 12.035 0.082 -8.313 1.00 89.31 73 TYR A O 1
ATOM 569 N N . PRO A 1 74 ? 10.716 -1.605 -7.615 1.00 88.81 74 PRO A N 1
ATOM 570 C CA . PRO A 1 74 ? 11.082 -2.527 -8.685 1.00 88.81 74 PRO A CA 1
ATOM 571 C C . PRO A 1 74 ? 10.723 -1.964 -10.064 1.00 88.81 74 PRO A C 1
ATOM 573 O O . PRO A 1 74 ? 9.566 -1.673 -10.360 1.00 88.81 74 PRO A O 1
ATOM 576 N N . GLY A 1 75 ? 11.716 -1.827 -10.946 1.00 87.94 75 GLY A N 1
ATOM 577 C CA . GLY A 1 75 ? 11.497 -1.271 -12.285 1.00 87.94 75 GLY A CA 1
ATOM 578 C C . GLY A 1 75 ? 10.547 -2.109 -13.153 1.00 87.94 75 GLY A C 1
ATOM 579 O O . GLY A 1 75 ? 9.808 -1.548 -13.964 1.00 87.94 75 GLY A O 1
ATOM 580 N N . CYS A 1 76 ? 10.515 -3.431 -12.956 1.00 87.94 76 CYS A N 1
ATOM 581 C CA . CYS A 1 76 ? 9.647 -4.354 -13.697 1.00 87.94 76 CYS A CA 1
ATOM 582 C C . CYS A 1 76 ? 8.150 -4.151 -13.418 1.00 87.94 76 CYS A C 1
ATOM 584 O O . CYS A 1 76 ? 7.331 -4.521 -14.258 1.00 87.94 76 CYS A O 1
ATOM 586 N N . SER A 1 77 ? 7.776 -3.492 -12.314 1.00 86.88 77 SER A N 1
ATOM 587 C CA . SER A 1 77 ? 6.380 -3.120 -12.043 1.00 86.88 77 SER A CA 1
ATOM 588 C C . SER A 1 77 ? 5.804 -2.186 -13.112 1.00 86.88 77 SER A C 1
ATOM 590 O O . SER A 1 77 ? 4.592 -2.073 -13.230 1.00 86.88 77 SER A O 1
ATOM 592 N N . SER A 1 78 ? 6.652 -1.537 -13.926 1.00 90.06 78 SER A N 1
ATOM 593 C CA . SER A 1 78 ? 6.192 -0.704 -15.045 1.00 90.06 78 SER A CA 1
ATOM 594 C C . SER A 1 78 ? 5.722 -1.466 -16.285 1.00 90.06 78 SER A C 1
ATOM 596 O O . SER A 1 78 ? 5.069 -0.871 -17.136 1.00 90.06 78 SER A O 1
ATOM 598 N N . SER A 1 79 ? 6.048 -2.754 -16.404 1.00 88.56 79 SER A N 1
ATOM 599 C CA . SER A 1 79 ? 5.815 -3.542 -17.622 1.00 88.56 79 SER A CA 1
ATOM 600 C C . SER A 1 79 ? 5.159 -4.900 -17.370 1.00 88.56 79 SER A C 1
ATOM 602 O O . SER A 1 79 ? 5.106 -5.710 -18.287 1.00 88.56 79 SER A O 1
ATOM 604 N N . THR A 1 80 ? 4.724 -5.170 -16.140 1.00 90.50 80 THR A N 1
ATOM 605 C CA . THR A 1 80 ? 4.066 -6.422 -15.734 1.00 90.50 80 THR A CA 1
ATOM 606 C C . THR A 1 80 ? 2.656 -6.123 -15.248 1.00 90.50 80 THR A C 1
ATOM 608 O O . THR A 1 80 ? 2.390 -5.030 -14.728 1.00 90.50 80 THR A O 1
ATOM 611 N N . GLU A 1 81 ? 1.739 -7.065 -15.441 1.00 88.25 81 GLU A N 1
ATOM 612 C CA . GLU A 1 81 ? 0.389 -6.975 -14.897 1.00 88.25 81 GLU A CA 1
ATOM 613 C C . GLU A 1 81 ? 0.398 -7.153 -13.374 1.00 88.25 81 GLU A C 1
ATOM 615 O O . GLU A 1 81 ? 1.316 -7.726 -12.786 1.00 88.25 81 GLU A O 1
ATOM 620 N N . TYR A 1 82 ? -0.634 -6.624 -12.716 1.00 84.94 82 TYR A N 1
ATOM 621 C CA . TYR A 1 82 ? -0.771 -6.701 -11.260 1.00 84.94 82 TYR A CA 1
ATOM 622 C C . TYR A 1 82 ? -0.825 -8.155 -10.765 1.00 84.94 82 TYR A C 1
ATOM 624 O O . TYR A 1 82 ? -0.123 -8.504 -9.815 1.00 84.94 82 TYR A O 1
ATOM 632 N N . ASP A 1 83 ? -1.610 -9.000 -11.439 1.00 88.69 83 ASP A N 1
ATOM 633 C CA . ASP A 1 83 ? -1.849 -10.391 -11.040 1.00 88.69 83 ASP A CA 1
ATOM 634 C C . ASP A 1 83 ? -0.630 -11.312 -11.250 1.00 88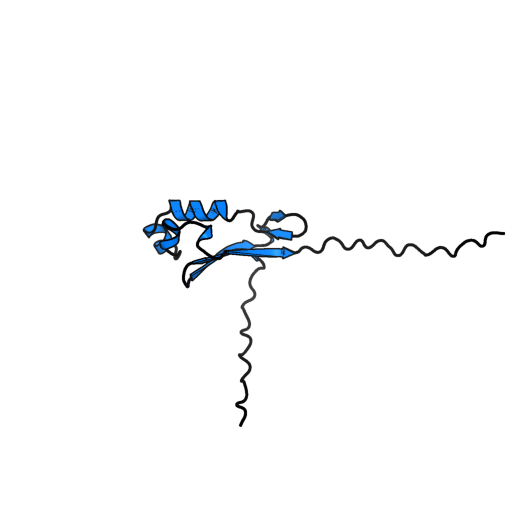.69 83 ASP A C 1
ATOM 636 O O . ASP A 1 83 ? -0.636 -12.457 -10.797 1.00 88.69 83 ASP A O 1
ATOM 640 N N . GLU A 1 84 ? 0.443 -10.829 -11.893 1.00 92.44 84 GLU A N 1
ATOM 641 C CA . GLU A 1 84 ? 1.698 -11.582 -12.037 1.00 92.44 84 GLU A CA 1
ATOM 642 C C . GLU A 1 84 ? 2.450 -11.736 -10.709 1.00 92.44 84 GLU A C 1
ATOM 644 O O . GLU A 1 84 ? 3.253 -12.661 -10.552 1.00 92.44 84 GLU A O 1
ATOM 649 N N . TRP A 1 85 ? 2.208 -10.842 -9.746 1.00 92.12 85 TRP A N 1
ATOM 650 C CA . TRP A 1 85 ? 2.959 -10.791 -8.497 1.00 92.12 85 TRP A CA 1
ATOM 651 C C . TRP A 1 85 ? 2.080 -11.126 -7.293 1.00 92.12 85 TRP A C 1
ATOM 653 O O . TRP A 1 85 ? 0.996 -10.558 -7.132 1.00 92.12 85 TRP A O 1
ATOM 663 N N . PRO A 1 86 ? 2.548 -11.997 -6.377 1.00 93.50 86 PRO A N 1
ATOM 664 C CA . PRO A 1 86 ? 1.809 -12.270 -5.160 1.00 93.50 86 PRO A CA 1
ATOM 665 C C . PRO A 1 86 ? 1.712 -10.991 -4.327 1.00 93.50 86 PRO A C 1
ATOM 667 O O . PRO A 1 86 ? 2.704 -10.311 -4.038 1.00 93.50 86 PRO A O 1
ATOM 670 N N . SER A 1 87 ? 0.486 -10.679 -3.930 1.00 93.00 87 SER A N 1
ATOM 671 C CA . SER A 1 87 ? 0.161 -9.518 -3.117 1.00 93.00 87 SER A CA 1
ATOM 672 C C . SER A 1 87 ? -0.735 -9.916 -1.957 1.00 93.00 87 SER A C 1
ATOM 674 O O . SER A 1 87 ? -1.370 -10.972 -1.954 1.00 93.00 87 SER A O 1
ATOM 676 N N . GLY A 1 88 ? -0.747 -9.076 -0.934 1.00 93.06 88 GLY A N 1
ATOM 677 C CA . GLY A 1 88 ? -1.580 -9.278 0.231 1.00 93.06 88 GLY A CA 1
ATOM 678 C C . GLY A 1 88 ? -1.855 -7.971 0.943 1.00 93.06 88 GLY A C 1
ATOM 679 O O . GLY A 1 88 ? -1.273 -6.925 0.652 1.00 93.06 88 GLY A O 1
ATOM 680 N N . ARG A 1 89 ? -2.768 -8.043 1.906 1.00 93.62 89 ARG A N 1
ATOM 681 C CA . ARG A 1 89 ? -3.218 -6.890 2.670 1.00 93.62 89 ARG A CA 1
ATOM 682 C C . ARG A 1 89 ? -3.136 -7.197 4.152 1.00 93.62 89 ARG A C 1
ATOM 684 O O . ARG A 1 89 ? -3.552 -8.260 4.601 1.00 93.62 89 ARG A O 1
ATOM 691 N N . VAL A 1 9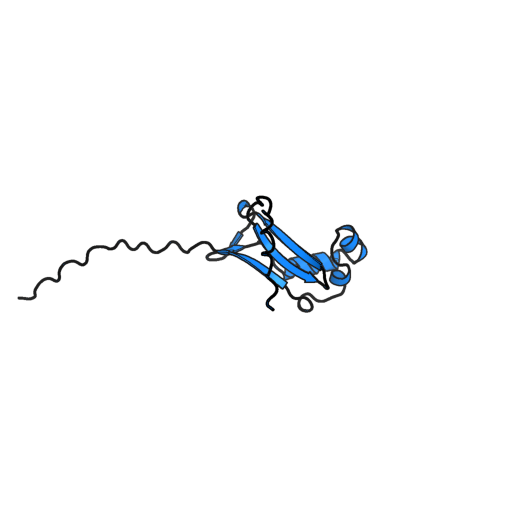0 ? -2.604 -6.241 4.897 1.00 94.44 90 VAL A N 1
ATOM 692 C CA . VAL A 1 90 ? -2.641 -6.232 6.354 1.00 94.44 90 VAL A CA 1
ATOM 693 C C . VAL A 1 90 ? -3.793 -5.331 6.766 1.00 94.44 90 VAL A C 1
ATOM 695 O O . VAL A 1 90 ? -3.814 -4.148 6.421 1.00 94.44 90 VAL A O 1
ATOM 698 N N . VAL A 1 91 ? -4.745 -5.904 7.492 1.00 94.75 91 VAL A N 1
ATOM 699 C CA . VAL A 1 91 ? -5.866 -5.191 8.110 1.00 94.75 91 VAL A CA 1
ATOM 700 C C . VAL A 1 91 ? -5.733 -5.253 9.623 1.00 94.75 91 VAL A C 1
ATOM 702 O O . VAL A 1 91 ? -5.084 -6.151 10.160 1.00 94.75 91 VAL A O 1
ATOM 705 N N . PHE A 1 92 ? -6.343 -4.295 10.308 1.00 94.56 92 PHE A N 1
ATOM 706 C CA . PHE A 1 92 ? -6.467 -4.317 11.756 1.00 94.56 92 PHE A CA 1
ATOM 707 C C . PHE A 1 92 ? -7.908 -4.668 12.107 1.00 94.56 92 PHE A C 1
ATOM 709 O O . PHE A 1 92 ? -8.817 -3.885 11.845 1.00 94.56 92 PHE A O 1
ATOM 716 N N . GLU A 1 93 ? -8.129 -5.857 12.656 1.00 93.38 93 GLU A N 1
ATOM 717 C CA . GLU A 1 93 ? -9.458 -6.278 13.094 1.00 93.38 93 GLU A CA 1
ATOM 718 C C . GLU A 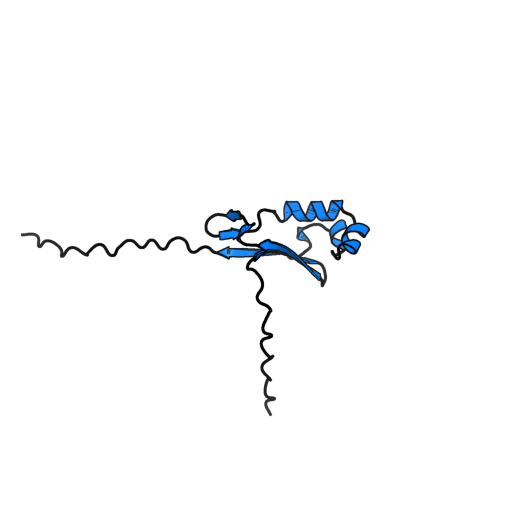1 93 ? -9.901 -5.429 14.284 1.00 93.38 93 GLU A C 1
ATOM 720 O O . GLU A 1 93 ? -9.195 -5.305 15.287 1.00 93.38 93 GLU A O 1
ATOM 725 N N . THR A 1 94 ? -11.087 -4.844 14.178 1.00 88.56 94 THR A N 1
ATOM 726 C CA . THR A 1 94 ? -11.768 -4.264 15.326 1.00 88.56 94 THR A CA 1
ATOM 727 C C . THR A 1 94 ? -12.719 -5.333 15.827 1.00 88.56 94 THR A C 1
ATOM 729 O O . THR A 1 94 ? -13.611 -5.718 15.070 1.00 88.56 94 THR A O 1
ATOM 732 N N . PRO A 1 95 ? -12.555 -5.850 17.059 1.00 76.38 95 PRO A N 1
ATOM 733 C CA . PRO A 1 95 ? -13.540 -6.758 17.614 1.00 76.38 95 PRO A CA 1
ATOM 734 C C . PRO A 1 95 ? -14.907 -6.108 17.446 1.00 76.38 95 PRO A C 1
ATOM 736 O O . PRO A 1 95 ? -15.101 -4.979 17.914 1.00 76.38 95 PRO A O 1
ATOM 739 N N . ALA A 1 96 ? -15.834 -6.800 16.773 1.00 60.72 96 ALA A N 1
ATOM 740 C CA . ALA A 1 96 ? -17.236 -6.426 16.844 1.00 60.72 96 ALA A CA 1
ATOM 741 C C . ALA A 1 96 ? -17.530 -6.205 18.329 1.00 60.72 96 ALA A C 1
ATOM 743 O O . ALA A 1 96 ? -17.045 -7.010 19.140 1.00 60.72 96 ALA A O 1
ATOM 744 N N . PRO A 1 97 ? -18.229 -5.122 18.721 1.00 59.78 97 PRO A N 1
ATOM 745 C CA . PRO A 1 97 ? -18.595 -4.953 20.111 1.00 59.78 97 PRO A CA 1
ATOM 746 C C . PRO A 1 97 ? -19.244 -6.265 20.505 1.00 59.78 97 PRO A C 1
ATOM 748 O O . PRO A 1 97 ? -20.275 -6.633 19.937 1.00 59.78 97 PRO A O 1
ATOM 751 N N . HIS A 1 98 ? -18.573 -7.021 21.388 1.00 53.75 98 HIS A N 1
ATOM 752 C CA . HIS A 1 98 ? -19.164 -8.206 21.968 1.00 53.75 98 HIS A CA 1
ATOM 753 C C . HIS A 1 98 ? -20.548 -7.733 22.361 1.00 53.75 98 HIS A C 1
ATOM 755 O O . HIS A 1 98 ? -20.661 -6.725 23.070 1.00 53.75 98 HIS A O 1
ATOM 761 N N . ALA A 1 99 ? -21.587 -8.365 21.819 1.00 53.53 99 ALA A N 1
ATOM 762 C CA . ALA A 1 99 ? -22.905 -8.196 22.368 1.00 53.53 99 ALA A CA 1
ATOM 763 C C . ALA A 1 99 ? -22.779 -8.729 23.795 1.00 53.53 99 ALA A C 1
ATOM 765 O O . ALA A 1 99 ? -23.044 -9.894 24.075 1.00 53.53 99 ALA A O 1
ATOM 766 N N . SER A 1 100 ? -22.331 -7.864 24.702 1.00 50.44 100 SER A N 1
ATOM 767 C CA . SER A 1 100 ? -22.633 -7.891 26.109 1.00 50.44 100 SER A CA 1
ATOM 768 C C . SER A 1 100 ? -24.131 -7.649 26.156 1.00 50.44 100 SER A C 1
ATOM 770 O O . SER A 1 100 ? -24.603 -6.600 26.580 1.00 50.44 100 SER A O 1
ATOM 772 N N . ALA A 1 101 ? -24.896 -8.622 25.653 1.00 46.69 101 ALA A N 1
ATOM 773 C CA . ALA A 1 101 ? -26.195 -8.874 26.200 1.00 46.69 101 ALA A CA 1
ATOM 774 C C . ALA A 1 101 ? -25.911 -8.993 27.698 1.00 46.69 101 ALA A C 1
ATOM 776 O O . ALA A 1 101 ? -25.094 -9.839 28.092 1.00 46.69 101 ALA A O 1
ATOM 777 N N . PRO A 1 102 ? -26.467 -8.107 28.541 1.00 47.09 102 PRO A N 1
ATOM 778 C CA . PRO A 1 102 ? -26.426 -8.385 29.955 1.00 47.09 102 PRO A CA 1
ATOM 779 C C . PRO A 1 102 ? -26.990 -9.795 30.108 1.00 47.09 102 PRO A C 1
ATOM 781 O O . PRO A 1 102 ? -27.953 -10.164 29.428 1.00 47.09 102 PRO A O 1
ATOM 784 N N . ILE A 1 103 ? -26.376 -10.592 30.977 1.00 53.03 103 ILE A N 1
ATOM 785 C CA . ILE A 1 103 ? -27.027 -11.767 31.546 1.00 53.03 103 ILE A CA 1
ATOM 786 C C . ILE A 1 103 ? -28.224 -11.204 32.327 1.00 53.03 103 ILE A C 1
ATOM 788 O O . ILE A 1 103 ? -28.167 -10.985 33.533 1.00 53.03 103 ILE A O 1
ATOM 792 N N . ALA A 1 104 ? -29.281 -10.823 31.612 1.00 49.41 104 ALA A N 1
ATOM 793 C CA . ALA A 1 104 ? -30.555 -10.471 32.180 1.00 49.41 104 ALA A CA 1
ATOM 794 C C . ALA A 1 104 ? -31.097 -11.793 32.700 1.00 49.41 104 ALA A C 1
ATOM 796 O O . ALA A 1 104 ? -31.400 -12.695 31.922 1.00 49.41 104 ALA A O 1
ATOM 797 N N . ALA A 1 105 ? -31.044 -11.902 34.026 1.00 51.78 105 ALA A N 1
ATOM 798 C CA . ALA A 1 105 ? -31.720 -12.855 34.884 1.00 51.78 105 ALA A CA 1
ATOM 799 C C . ALA A 1 105 ? -32.544 -13.907 34.127 1.00 51.78 105 ALA A C 1
ATOM 801 O O . ALA A 1 105 ? -33.602 -13.600 33.577 1.00 51.78 105 ALA A O 1
ATOM 802 N N . LEU A 1 106 ? -32.103 -15.169 34.190 1.00 47.59 106 LEU A N 1
ATOM 803 C CA . LEU A 1 106 ? -33.063 -16.265 34.169 1.00 47.59 106 LEU A CA 1
ATOM 804 C C . LEU A 1 106 ? -34.061 -15.980 35.300 1.00 47.59 106 LEU A C 1
ATOM 806 O O . LEU A 1 106 ? -33.758 -16.207 36.472 1.00 47.59 106 LEU A O 1
ATOM 810 N N . GLU A 1 107 ? -35.227 -15.434 34.960 1.00 55.97 107 GLU A N 1
ATOM 811 C CA . GLU A 1 107 ? -36.358 -15.430 35.873 1.00 55.97 107 GLU A CA 1
ATOM 812 C C . GLU A 1 107 ? -36.655 -16.891 36.236 1.00 55.97 107 GLU A C 1
ATOM 814 O O . GLU A 1 107 ? -36.741 -17.740 35.340 1.00 55.97 107 GLU A O 1
ATOM 819 N N . PRO A 1 108 ? -36.796 -17.233 37.529 1.00 48.91 108 PRO A N 1
ATOM 820 C CA . PRO A 1 108 ? -37.191 -18.575 37.902 1.00 48.91 108 PRO A CA 1
ATOM 821 C C . PRO A 1 108 ? -38.584 -18.814 37.325 1.00 48.91 108 PRO A C 1
ATOM 823 O O . PRO A 1 108 ? -39.535 -18.103 37.653 1.00 48.91 108 PRO A O 1
ATOM 826 N N . HIS A 1 109 ? -38.679 -19.802 36.435 1.00 49.78 109 HIS A N 1
ATOM 827 C CA . HIS A 1 109 ? -39.924 -20.283 35.858 1.00 49.78 109 HIS A CA 1
ATOM 828 C C . HIS A 1 109 ? -41.056 -20.240 36.890 1.00 49.78 109 HIS A C 1
ATOM 830 O O . HIS A 1 109 ? -41.011 -20.921 37.920 1.00 49.78 109 HIS A O 1
ATOM 836 N N . ARG A 1 110 ? -42.092 -19.447 36.588 1.00 52.78 110 ARG A N 1
ATOM 837 C CA . ARG A 1 110 ? -43.392 -19.558 37.247 1.00 52.78 110 ARG A CA 1
ATOM 838 C C . ARG A 1 110 ? -43.809 -21.026 37.187 1.00 52.78 110 ARG A C 1
ATOM 840 O O . ARG A 1 110 ? -43.928 -21.585 36.096 1.00 52.78 110 ARG A O 1
ATOM 847 N N . ARG A 1 111 ? -44.038 -21.648 38.346 1.00 50.94 111 ARG A N 1
ATOM 848 C CA . ARG A 1 111 ? -44.790 -22.905 38.399 1.00 50.94 111 ARG A CA 1
ATOM 849 C C . ARG A 1 111 ? -46.186 -22.621 37.854 1.00 50.94 111 ARG A C 1
ATOM 851 O O . ARG A 1 111 ? -46.860 -21.711 38.333 1.00 50.94 111 ARG A O 1
ATOM 858 N N . CYS A 1 112 ? -46.568 -23.370 36.829 1.00 39.44 112 CYS A N 1
ATOM 859 C CA . CYS A 1 112 ? -47.955 -23.479 36.398 1.00 39.44 112 CYS A CA 1
ATOM 860 C C . CYS A 1 112 ? -48.763 -24.135 37.543 1.00 39.44 112 CYS A C 1
ATOM 862 O O . CYS A 1 112 ? -48.196 -25.017 38.198 1.00 39.44 112 CYS A O 1
ATOM 864 N N . PRO A 1 113 ? -49.995 -23.677 37.836 1.00 61.19 113 PRO A N 1
ATOM 865 C CA . PRO A 1 113 ? -50.856 -24.288 38.851 1.00 61.19 113 PRO A CA 1
ATOM 866 C C . PRO A 1 113 ? -51.305 -25.706 38.479 1.00 61.19 113 PRO A C 1
ATOM 868 O O . PRO A 1 113 ? -51.371 -26.014 37.267 1.00 61.19 113 PRO A O 1
#

pLDDT: mean 79.62, std 17.28, range [39.44, 95.5]

Foldseek 3Di:
DDDDDDPDPPPPPDDDQDWKWKWWCDPPDIDTDIDHQVRFDDDPQWTHHPDDLVRVLVVLLVCAQVSCVVVVHHRCSNPDDSVVIDMDIGIGGHPDPPPPPPPPDPDPDDDDD

Secondary structure (DSSP, 8-state):
-PPP-PPPP------PPPEEEEEEEETTEEEEEEEEGGGSEEETTEEE-SS-HHHHHHHHHHHHHHHHHHTT--GGGGTS-GGGS-EEEE-EEPPP-------------PPP-

Radius of gyration: 24.07 Å; chains: 1; bounding box: 75×44×56 Å